Protein AF-A0A9N7CAE1-F1 (afdb_monomer_lite)

Foldseek 3Di:
DDDDDDPPDDDPPPPPPPPPPDQQQKKFQQAWDWDQPPPVNPGIDIDHGGDIGRDPVVVVVCVVVVTDIDGDHPPPPPPDPDD

Radius of gyration: 24.24 Å; chains: 1; bounding box: 72×28×62 Å

Structure (mmCIF, N/CA/C/O backbone):
data_AF-A0A9N7CAE1-F1
#
_entry.id   AF-A0A9N7CAE1-F1
#
loop_
_atom_site.group_PDB
_atom_site.id
_atom_site.type_symbol
_atom_site.label_atom_id
_atom_site.label_alt_id
_atom_site.label_comp_id
_atom_site.label_asym_id
_atom_site.label_entity_id
_atom_site.label_seq_id
_atom_site.pdbx_PDB_ins_code
_atom_site.Cartn_x
_atom_site.Cartn_y
_atom_site.Cartn_z
_atom_site.occupancy
_atom_site.B_iso_or_equiv
_atom_site.auth_seq_id
_atom_site.auth_comp_id
_atom_site.auth_asym_id
_atom_site.auth_atom_id
_atom_site.pdbx_PDB_model_num
ATOM 1 N N . MET A 1 1 ? 64.339 -6.847 36.140 1.00 43.69 1 MET A N 1
ATOM 2 C CA . MET A 1 1 ? 64.040 -6.508 34.732 1.00 43.69 1 MET A CA 1
ATOM 3 C C . MET A 1 1 ? 62.594 -6.886 34.480 1.00 43.69 1 MET A C 1
ATOM 5 O O . MET A 1 1 ? 62.277 -8.060 34.613 1.00 43.69 1 MET A O 1
ATOM 9 N N . ALA A 1 2 ? 61.692 -5.923 34.281 1.00 49.09 2 ALA A N 1
ATOM 10 C CA . ALA A 1 2 ? 60.261 -6.2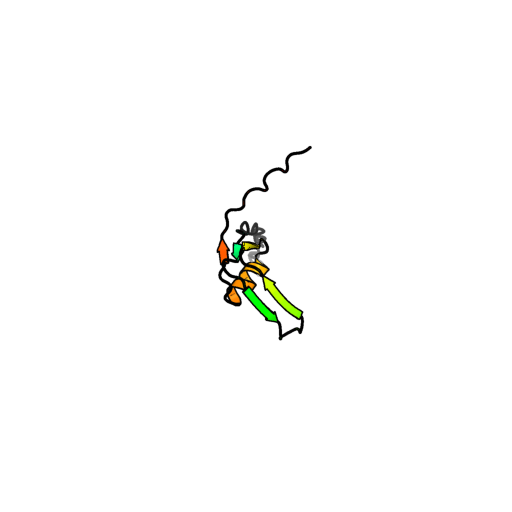15 34.230 1.00 49.09 2 ALA A CA 1
ATOM 11 C C . ALA A 1 2 ? 59.521 -5.356 33.197 1.00 49.09 2 ALA A C 1
ATOM 13 O O . ALA A 1 2 ? 59.648 -4.137 33.202 1.00 49.09 2 ALA A O 1
ATOM 14 N N . ARG A 1 3 ? 58.676 -6.064 32.432 1.00 45.38 3 ARG A N 1
ATOM 15 C CA . ARG A 1 3 ? 57.549 -5.630 31.588 1.00 45.38 3 ARG A CA 1
ATOM 16 C C . ARG A 1 3 ? 57.870 -5.014 30.222 1.00 45.38 3 ARG A C 1
ATOM 18 O O . ARG A 1 3 ? 58.071 -3.817 30.082 1.00 45.38 3 ARG A O 1
ATOM 25 N N . ALA A 1 4 ? 57.733 -5.855 29.197 1.00 62.88 4 ALA A N 1
ATOM 26 C CA . ALA A 1 4 ? 57.323 -5.416 27.868 1.00 62.88 4 ALA A CA 1
ATOM 27 C C . ALA A 1 4 ? 55.851 -4.948 27.911 1.00 62.88 4 ALA A C 1
ATOM 29 O O . ALA A 1 4 ? 55.017 -5.664 28.483 1.00 62.88 4 ALA A O 1
ATOM 30 N N . PRO A 1 5 ? 55.494 -3.788 27.332 1.00 56.91 5 PRO A N 1
ATOM 31 C CA . PRO A 1 5 ? 54.100 -3.448 27.119 1.00 56.91 5 PRO A CA 1
ATOM 32 C C . PRO A 1 5 ? 53.535 -4.212 25.917 1.00 56.91 5 PRO A C 1
ATOM 34 O O . PRO A 1 5 ? 54.222 -4.558 24.957 1.00 56.91 5 PRO A O 1
ATOM 37 N N . ARG A 1 6 ? 52.254 -4.534 26.065 1.00 57.91 6 ARG A N 1
ATOM 38 C CA . ARG A 1 6 ? 51.443 -5.437 25.255 1.00 57.91 6 ARG A CA 1
ATOM 39 C C . ARG A 1 6 ? 51.288 -4.925 23.821 1.00 57.91 6 ARG A C 1
ATOM 41 O O . ARG A 1 6 ? 51.083 -3.734 23.614 1.00 57.91 6 ARG A O 1
ATOM 48 N N . ARG A 1 7 ? 51.326 -5.866 22.866 1.00 50.06 7 ARG A N 1
ATOM 49 C CA . ARG A 1 7 ? 50.828 -5.715 21.490 1.00 50.06 7 ARG A CA 1
ATOM 50 C C . ARG A 1 7 ? 49.531 -4.903 21.508 1.00 50.06 7 ARG A C 1
ATOM 52 O O . ARG A 1 7 ? 48.544 -5.364 22.076 1.00 50.06 7 ARG A O 1
ATOM 59 N N . ALA A 1 8 ? 49.554 -3.736 20.873 1.00 52.38 8 ALA A N 1
ATOM 60 C CA . ALA A 1 8 ? 48.356 -3.034 20.449 1.00 52.38 8 ALA A CA 1
ATOM 61 C C . ALA A 1 8 ? 47.705 -3.864 19.333 1.00 52.38 8 ALA A C 1
ATOM 63 O O . ALA A 1 8 ? 47.960 -3.667 18.151 1.00 52.38 8 ALA A O 1
ATOM 64 N N . ALA A 1 9 ? 46.946 -4.877 19.733 1.00 51.28 9 ALA A N 1
ATOM 65 C CA . ALA A 1 9 ? 45.760 -5.252 18.997 1.00 51.28 9 ALA A CA 1
ATOM 66 C C . ALA A 1 9 ? 44.678 -4.301 19.502 1.00 51.28 9 ALA A C 1
ATOM 68 O O . ALA A 1 9 ? 44.359 -4.364 20.684 1.00 51.28 9 ALA A O 1
ATOM 69 N N . ASP A 1 10 ? 44.232 -3.367 18.665 1.00 51.41 10 ASP A N 1
ATOM 70 C CA . ASP A 1 10 ? 42.810 -3.047 18.579 1.00 51.41 10 ASP A CA 1
ATOM 71 C C . ASP A 1 10 ? 42.518 -2.099 17.412 1.00 51.41 10 ASP A C 1
ATOM 73 O O . ASP A 1 10 ? 43.101 -1.025 17.280 1.00 51.41 10 ASP A O 1
ATOM 77 N N . MET A 1 11 ? 41.539 -2.536 16.622 1.00 50.06 11 MET A N 1
ATOM 78 C CA . MET A 1 11 ? 40.622 -1.728 15.826 1.00 50.06 11 MET A CA 1
ATOM 79 C C . MET A 1 11 ? 41.188 -1.004 14.600 1.00 50.06 11 MET A C 1
ATOM 81 O O . MET A 1 11 ? 41.168 0.222 14.499 1.00 50.06 11 MET A O 1
ATOM 85 N N . GLU A 1 12 ? 41.447 -1.789 13.551 1.00 48.69 12 GLU A N 1
ATOM 86 C CA . GLU A 1 12 ? 40.894 -1.429 12.241 1.00 48.69 12 GLU A CA 1
ATOM 87 C C . GLU A 1 12 ? 39.368 -1.327 12.387 1.00 48.69 12 GLU A C 1
ATOM 89 O O . GLU A 1 12 ? 38.628 -2.302 12.257 1.00 48.69 12 GLU A O 1
ATOM 94 N N . LYS A 1 13 ? 38.881 -0.129 12.721 1.00 46.28 13 LYS A N 1
ATOM 95 C CA . LYS A 1 13 ? 37.475 0.230 12.564 1.00 46.28 13 LYS A CA 1
ATOM 96 C C . LYS A 1 13 ? 37.251 0.415 11.064 1.00 46.28 13 LYS A C 1
ATOM 98 O O . LYS A 1 13 ? 37.218 1.538 10.565 1.00 46.28 13 LYS A O 1
ATOM 103 N N . GLY A 1 14 ? 37.177 -0.705 10.344 1.00 45.75 14 GLY A N 1
ATOM 104 C CA . GLY A 1 14 ? 36.626 -0.737 9.000 1.00 45.75 14 GLY A CA 1
ATOM 105 C C . GLY A 1 14 ? 35.265 -0.067 9.082 1.00 45.75 14 GLY A C 1
ATOM 106 O O . GLY A 1 14 ? 34.365 -0.561 9.765 1.00 45.75 14 GLY A O 1
ATOM 107 N N . GLN A 1 15 ? 35.165 1.123 8.494 1.00 51.50 15 GLN A N 1
ATOM 108 C CA . GLN A 1 15 ? 33.887 1.771 8.254 1.00 51.50 15 GLN A CA 1
ATOM 109 C C . GLN A 1 15 ? 32.970 0.717 7.632 1.00 51.50 15 GLN A C 1
ATOM 111 O O . GLN A 1 15 ? 33.415 0.032 6.704 1.00 51.50 15 GLN A O 1
ATOM 116 N N . PRO A 1 16 ? 31.739 0.522 8.138 1.00 52.19 16 PRO A N 1
ATOM 117 C CA . PRO A 1 16 ? 30.775 -0.237 7.369 1.00 52.19 16 PRO A CA 1
ATOM 118 C C . PRO A 1 16 ? 30.697 0.482 6.029 1.00 52.19 16 PRO A C 1
ATOM 120 O O . PRO A 1 16 ? 30.399 1.677 5.997 1.00 52.19 16 PRO A O 1
ATOM 123 N N . ALA A 1 17 ? 31.092 -0.219 4.963 1.00 57.62 17 ALA A N 1
ATOM 124 C CA . ALA A 1 17 ? 30.890 0.243 3.606 1.00 57.62 17 ALA A CA 1
ATOM 125 C C . ALA A 1 17 ? 29.464 0.782 3.560 1.00 57.62 17 ALA A C 1
ATOM 127 O O . ALA A 1 17 ? 28.545 0.062 3.960 1.00 57.62 17 ALA A O 1
ATOM 128 N N . GLU A 1 18 ? 29.309 2.059 3.205 1.00 54.31 18 GLU A N 1
ATOM 129 C CA . GLU A 1 18 ? 28.003 2.641 2.945 1.00 54.31 18 GLU A CA 1
ATOM 130 C C . GLU A 1 18 ? 27.312 1.675 1.991 1.00 54.31 18 GLU A C 1
ATOM 132 O O . GLU A 1 18 ? 27.719 1.524 0.837 1.00 54.31 18 GLU A O 1
ATOM 137 N N . ALA A 1 19 ? 26.371 0.898 2.529 1.00 57.28 19 ALA A N 1
ATOM 138 C CA . ALA A 1 19 ? 25.595 -0.026 1.743 1.00 57.28 19 ALA A CA 1
ATOM 139 C C . ALA A 1 19 ? 24.844 0.877 0.782 1.00 57.28 19 ALA A C 1
ATOM 141 O O . ALA A 1 19 ? 23.949 1.610 1.205 1.00 57.28 19 ALA A O 1
ATOM 142 N N . VAL A 1 20 ? 25.283 0.900 -0.477 1.00 60.28 20 VAL A N 1
ATOM 143 C CA . VAL A 1 20 ? 24.518 1.508 -1.557 1.00 60.28 20 VAL A CA 1
ATOM 144 C C . VAL A 1 20 ? 23.122 0.917 -1.394 1.00 60.28 20 VAL A C 1
ATOM 146 O O . VAL A 1 20 ? 23.014 -0.313 -1.446 1.00 60.28 20 VAL A O 1
ATOM 149 N N . PRO A 1 21 ? 22.097 1.722 -1.057 1.00 57.75 21 PRO A N 1
ATOM 150 C CA . PRO A 1 21 ? 20.775 1.172 -0.842 1.00 57.75 21 PRO A CA 1
ATOM 151 C C . PRO A 1 21 ? 20.408 0.449 -2.129 1.00 57.75 21 PRO A C 1
ATOM 153 O O . PRO A 1 21 ? 20.504 1.029 -3.215 1.00 57.75 21 PRO A O 1
ATOM 156 N N . ASP A 1 22 ? 20.096 -0.840 -2.001 1.00 61.50 22 ASP A N 1
ATOM 157 C CA . ASP A 1 22 ? 19.684 -1.673 -3.123 1.00 61.50 22 ASP A CA 1
ATOM 158 C C . ASP A 1 22 ? 18.611 -0.901 -3.909 1.00 61.50 22 ASP A C 1
ATOM 160 O O . ASP A 1 22 ? 17.735 -0.290 -3.276 1.00 61.50 22 ASP A O 1
ATOM 164 N N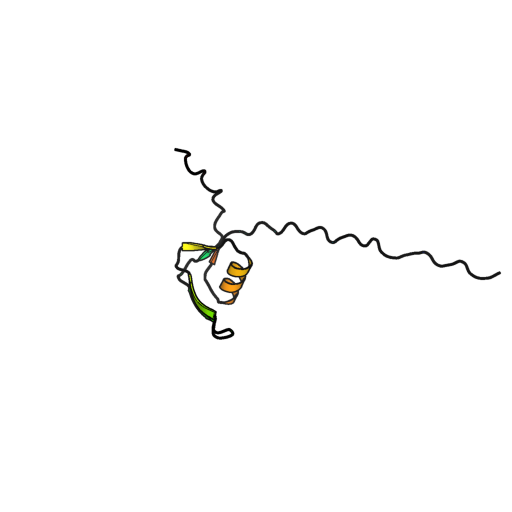 . PRO A 1 23 ? 18.695 -0.830 -5.251 1.00 64.81 23 PRO A N 1
ATOM 165 C CA . PRO A 1 23 ? 17.763 -0.034 -6.031 1.00 64.81 23 PRO A CA 1
ATOM 166 C C . PRO A 1 23 ? 16.338 -0.465 -5.689 1.00 64.81 23 PRO A C 1
ATOM 168 O O . PRO A 1 23 ? 15.945 -1.612 -5.909 1.00 64.81 23 PRO A O 1
ATOM 171 N N . VAL A 1 24 ? 15.568 0.460 -5.111 1.00 71.38 24 VAL A N 1
ATOM 172 C CA . VAL A 1 24 ? 14.201 0.179 -4.679 1.00 71.38 24 VAL A CA 1
ATOM 173 C C . VAL A 1 24 ? 13.389 -0.155 -5.918 1.00 71.38 24 VAL A C 1
ATOM 175 O O . VAL A 1 24 ? 13.133 0.706 -6.758 1.00 71.38 24 VAL A O 1
ATOM 178 N N . VAL A 1 25 ? 12.992 -1.421 -6.033 1.00 82.81 25 VAL A N 1
ATOM 179 C CA . VAL A 1 25 ? 12.109 -1.863 -7.108 1.00 82.81 25 VAL A CA 1
ATOM 180 C C . VAL A 1 25 ? 10.741 -1.230 -6.856 1.00 82.81 25 VAL A C 1
ATOM 182 O O 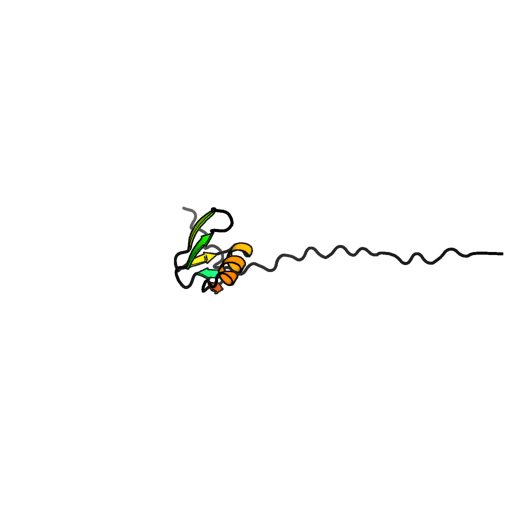. VAL A 1 25 ? 10.154 -1.479 -5.798 1.00 82.81 25 VAL A O 1
ATOM 185 N N . PRO A 1 26 ? 10.210 -0.413 -7.777 1.00 86.38 26 PRO A N 1
ATOM 186 C CA . PRO A 1 26 ? 8.893 0.164 -7.606 1.00 86.38 26 PRO A CA 1
ATOM 187 C C . PRO A 1 26 ? 7.832 -0.929 -7.606 1.00 86.38 26 PRO A C 1
ATOM 189 O O . PRO A 1 26 ? 7.958 -1.956 -8.276 1.00 86.38 26 PRO A O 1
ATOM 192 N N . HIS A 1 27 ? 6.779 -0.720 -6.827 1.00 89.00 27 HIS A N 1
ATOM 193 C CA . HIS A 1 27 ? 5.686 -1.672 -6.693 1.00 89.00 27 HIS A CA 1
ATOM 194 C C . HIS A 1 27 ? 4.360 -1.012 -7.024 1.00 89.00 27 HIS A C 1
ATOM 196 O O . HIS A 1 27 ? 4.038 0.050 -6.510 1.00 89.00 27 HIS A O 1
ATOM 202 N N . GLU A 1 28 ? 3.563 -1.671 -7.849 1.00 91.19 28 GLU A N 1
ATOM 203 C CA . GLU A 1 28 ? 2.199 -1.267 -8.141 1.00 91.19 28 GLU A CA 1
ATOM 204 C C . GLU A 1 28 ? 1.214 -1.915 -7.167 1.00 91.19 28 GLU A C 1
ATOM 206 O O . GLU A 1 28 ? 1.302 -3.106 -6.852 1.00 91.19 28 GLU A O 1
ATOM 211 N N . VAL A 1 29 ? 0.244 -1.125 -6.723 1.00 90.69 29 VAL A N 1
ATOM 212 C CA . VAL A 1 29 ? -0.920 -1.575 -5.963 1.00 90.69 29 VAL A CA 1
ATOM 213 C C . VAL A 1 29 ? -1.879 -2.308 -6.906 1.00 90.69 29 VAL A C 1
ATOM 215 O O . VAL A 1 29 ? -2.529 -1.690 -7.743 1.00 90.69 29 VAL A O 1
ATOM 218 N N . VAL A 1 30 ? -1.995 -3.630 -6.770 1.00 90.50 30 VAL A N 1
ATOM 219 C CA . VAL A 1 30 ? -2.804 -4.474 -7.673 1.00 90.50 30 VAL A CA 1
ATOM 220 C C . VAL A 1 30 ? -4.304 -4.288 -7.430 1.00 90.50 30 VAL A C 1
ATOM 222 O O . VAL A 1 30 ? -5.096 -4.270 -8.368 1.00 90.50 30 VAL A O 1
ATOM 225 N N . HIS A 1 31 ? -4.702 -4.140 -6.167 1.00 89.50 31 HIS A N 1
ATOM 226 C CA . HIS A 1 31 ? -6.087 -3.901 -5.761 1.00 89.50 31 HIS A CA 1
ATOM 227 C C . HIS A 1 31 ? -6.154 -2.663 -4.884 1.00 89.50 31 HIS A C 1
ATOM 229 O O . HIS A 1 31 ? -5.273 -2.471 -4.048 1.00 89.50 31 HIS A O 1
ATOM 235 N N . ALA A 1 32 ? -7.217 -1.869 -5.042 1.00 89.12 32 ALA A N 1
ATOM 236 C CA . ALA A 1 32 ? -7.435 -0.693 -4.212 1.00 89.12 32 ALA A CA 1
ATOM 237 C C . ALA A 1 32 ? -7.321 -1.075 -2.731 1.00 89.12 32 ALA A C 1
ATOM 239 O O . ALA A 1 32 ? -7.960 -2.023 -2.266 1.00 89.12 32 ALA A O 1
ATOM 240 N N . HIS A 1 33 ? -6.469 -0.355 -2.012 1.00 90.44 33 HIS A N 1
ATOM 241 C CA . HIS A 1 33 ? -6.160 -0.633 -0.624 1.00 90.44 33 HIS A CA 1
ATOM 242 C C . HIS A 1 33 ? -6.325 0.642 0.184 1.00 90.44 33 HIS A C 1
ATOM 244 O O . HIS A 1 33 ? -5.799 1.694 -0.166 1.00 90.44 33 HIS A O 1
ATOM 250 N N . GLY A 1 34 ? -7.049 0.550 1.288 1.00 88.81 34 GLY A N 1
ATOM 251 C CA . GLY A 1 34 ? -7.206 1.662 2.204 1.00 88.81 34 GLY A CA 1
ATOM 252 C C . GLY A 1 34 ? -7.395 1.161 3.618 1.00 88.81 34 GLY A C 1
ATOM 253 O O . GLY A 1 34 ? -7.974 0.099 3.846 1.00 88.81 34 GLY A O 1
ATOM 254 N N . TYR A 1 35 ? -6.890 1.931 4.569 1.00 86.19 35 TYR A N 1
ATOM 255 C CA . TYR A 1 35 ? -7.072 1.656 5.984 1.00 86.19 35 TYR A CA 1
ATOM 256 C C . TYR A 1 35 ? -7.091 2.965 6.775 1.00 86.19 35 TYR A C 1
ATOM 258 O O . TYR A 1 35 ? -6.609 4.014 6.339 1.00 86.19 35 TYR A O 1
ATOM 266 N N . ILE A 1 36 ? -7.676 2.887 7.965 1.00 83.25 36 ILE A N 1
ATOM 267 C CA . ILE A 1 36 ? -7.772 3.998 8.907 1.00 83.25 36 ILE A CA 1
ATOM 268 C C . ILE A 1 36 ? -6.615 3.864 9.897 1.00 83.25 36 ILE A C 1
ATOM 270 O O . ILE A 1 36 ? -6.536 2.867 10.619 1.00 83.25 36 ILE A O 1
ATOM 274 N N . GLU A 1 37 ? -5.707 4.843 9.948 1.00 80.12 37 GLU A N 1
ATOM 275 C CA . GLU A 1 37 ? -4.625 4.831 10.939 1.00 80.12 37 GLU A CA 1
ATOM 276 C C . GLU A 1 37 ? -5.117 5.396 12.274 1.00 80.12 37 GLU A C 1
ATOM 278 O O . GLU A 1 37 ? -5.026 6.594 12.558 1.00 80.12 37 GLU A O 1
ATOM 283 N N . VAL A 1 38 ? -5.639 4.503 13.112 1.00 73.31 38 VAL A N 1
ATOM 284 C CA . VAL A 1 38 ? -6.214 4.861 14.414 1.00 73.31 38 VAL A CA 1
ATOM 285 C C . VAL A 1 38 ? -5.158 5.199 15.472 1.00 73.31 38 VAL A C 1
ATOM 287 O O . VAL A 1 38 ? -5.461 5.943 16.399 1.00 73.31 38 VAL A O 1
ATOM 290 N N . ARG A 1 39 ? -3.912 4.703 15.351 1.00 65.06 39 ARG A N 1
ATOM 291 C CA . ARG A 1 39 ? -2.887 4.859 16.408 1.00 65.06 39 ARG A CA 1
ATOM 292 C C . ARG A 1 39 ? -2.419 6.298 16.620 1.00 65.06 39 ARG A C 1
ATOM 294 O O . ARG A 1 39 ? -2.095 6.661 17.744 1.00 65.06 39 ARG A O 1
ATOM 301 N N . PHE A 1 40 ? -2.388 7.102 15.559 1.00 66.31 40 PHE A N 1
ATOM 302 C CA . PHE A 1 40 ? -1.935 8.499 15.610 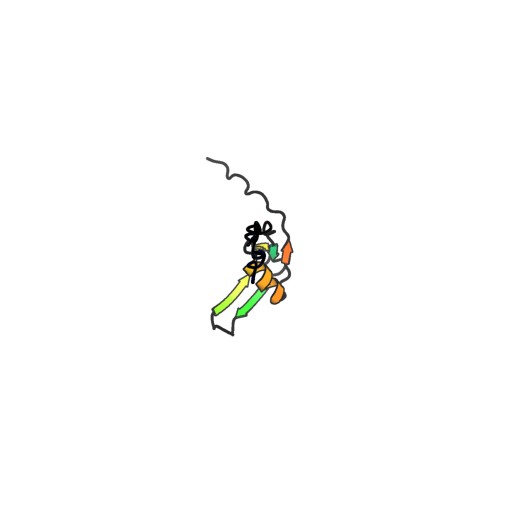1.00 66.31 40 PHE A CA 1
ATOM 303 C C . PHE A 1 40 ? -2.992 9.487 15.110 1.00 66.31 40 PHE A C 1
ATOM 305 O O . PHE A 1 40 ? -2.672 10.649 14.881 1.00 66.31 40 PHE A O 1
ATOM 312 N N . ASN A 1 41 ? -4.234 9.027 14.908 1.00 57.91 41 ASN A N 1
ATOM 313 C CA . ASN A 1 41 ? -5.329 9.824 14.345 1.00 57.91 41 ASN A CA 1
ATOM 314 C C . ASN A 1 41 ? -4.929 10.536 13.033 1.00 57.91 41 ASN A C 1
ATOM 316 O O . ASN A 1 41 ? -5.288 11.683 12.779 1.00 57.91 41 ASN A O 1
ATOM 320 N N . ARG A 1 42 ? -4.111 9.854 12.219 1.00 71.81 42 ARG A N 1
ATOM 321 C CA . ARG A 1 42 ? -3.404 10.443 11.068 1.00 71.81 42 ARG A CA 1
ATOM 322 C C . ARG A 1 42 ? -4.263 10.530 9.802 1.00 71.81 42 ARG A C 1
ATOM 324 O O . ARG A 1 42 ? -3.827 11.108 8.814 1.00 71.81 42 ARG A O 1
ATOM 331 N N . GLY A 1 43 ? -5.482 9.993 9.855 1.00 80.00 43 GLY A N 1
ATOM 332 C CA . GLY A 1 43 ? -6.477 10.071 8.791 1.00 80.00 43 GLY A CA 1
ATOM 333 C C . GLY A 1 43 ? -6.755 8.740 8.093 1.00 80.00 43 GLY A C 1
ATOM 334 O O . GLY A 1 43 ? -6.305 7.667 8.509 1.00 80.00 43 GLY A O 1
ATOM 335 N N . HIS A 1 44 ? -7.563 8.834 7.037 1.00 83.81 44 HIS A N 1
ATOM 336 C CA . HIS A 1 44 ? -7.852 7.740 6.117 1.00 83.81 44 HIS A CA 1
ATOM 337 C C . HIS A 1 44 ? -6.800 7.723 5.022 1.00 83.81 44 HIS A C 1
ATOM 339 O O . HIS A 1 44 ? -6.609 8.725 4.335 1.00 83.81 44 HIS A O 1
ATOM 345 N N . TYR A 1 45 ? -6.159 6.576 4.842 1.00 85.81 45 TYR A N 1
ATOM 346 C CA . TYR A 1 45 ? -5.264 6.368 3.723 1.00 85.81 45 TYR A CA 1
ATOM 347 C C . TYR A 1 45 ? -5.951 5.512 2.669 1.00 85.81 45 TYR A C 1
ATOM 349 O O . TYR A 1 45 ? -6.624 4.533 2.997 1.00 85.81 45 TYR A O 1
ATOM 357 N N . HIS A 1 46 ? -5.784 5.891 1.407 1.00 88.19 46 HIS A N 1
ATOM 358 C CA . HIS A 1 46 ? -6.354 5.182 0.274 1.00 88.19 46 HIS A CA 1
ATOM 359 C C . HIS A 1 46 ? -5.394 5.234 -0.911 1.00 88.19 46 HIS A C 1
ATOM 361 O O . HIS A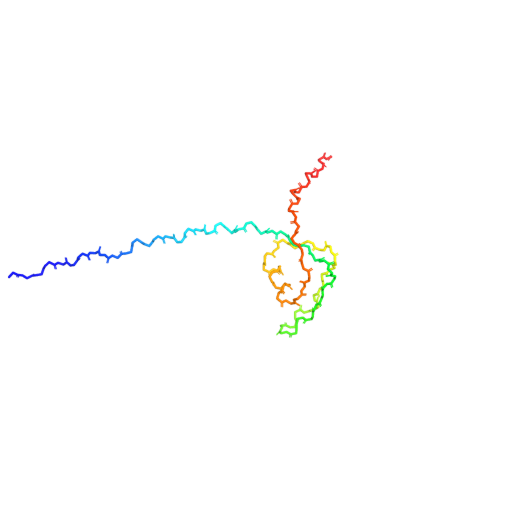 1 46 ? -5.038 6.313 -1.381 1.00 88.19 46 HIS A O 1
ATOM 367 N N . TRP A 1 47 ? -5.036 4.058 -1.414 1.00 89.75 47 TRP A N 1
ATOM 368 C CA . TRP A 1 47 ? -4.269 3.861 -2.632 1.00 89.75 47 TRP A CA 1
ATOM 369 C C . TRP A 1 47 ? -5.150 3.144 -3.656 1.00 89.75 47 TRP A C 1
ATOM 371 O O . TRP A 1 47 ? -5.546 1.995 -3.427 1.00 89.75 47 TRP A O 1
ATOM 381 N N . PRO A 1 48 ? -5.486 3.790 -4.783 1.00 88.56 48 PRO A N 1
ATOM 382 C CA . PRO A 1 48 ? -6.216 3.126 -5.849 1.00 88.56 48 PRO A CA 1
ATOM 383 C C . PRO A 1 48 ? -5.354 2.048 -6.520 1.00 88.56 48 PRO A C 1
ATOM 385 O O . PRO A 1 48 ? -4.121 2.114 -6.515 1.00 88.56 48 PRO A O 1
ATOM 388 N N . ALA A 1 49 ? -6.015 1.060 -7.126 1.00 90.38 49 ALA A N 1
ATOM 389 C CA . ALA A 1 49 ? -5.347 0.085 -7.984 1.00 90.38 49 ALA A CA 1
ATOM 390 C C . ALA A 1 49 ? -4.602 0.789 -9.135 1.00 90.38 49 ALA A C 1
ATOM 392 O O . ALA A 1 49 ? -5.099 1.776 -9.677 1.00 90.38 49 ALA A O 1
ATOM 393 N N . GLY A 1 50 ? -3.421 0.287 -9.495 1.00 87.94 50 GLY A N 1
ATOM 394 C CA . GLY A 1 50 ? -2.530 0.898 -10.485 1.00 87.94 50 GLY A CA 1
ATOM 395 C C . GLY A 1 50 ? -1.610 1.991 -9.925 1.00 87.94 50 GLY A C 1
ATOM 396 O O . GLY A 1 50 ? -0.828 2.573 -10.670 1.00 87.94 50 GLY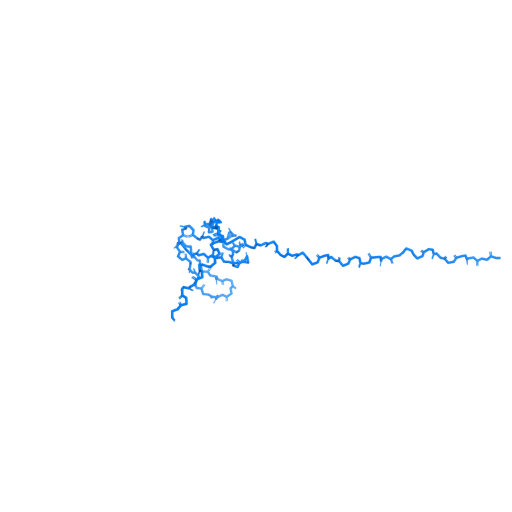 A O 1
ATOM 397 N N . THR A 1 51 ? -1.671 2.293 -8.623 1.00 88.12 51 THR A N 1
ATOM 398 C CA . THR A 1 51 ? -0.736 3.253 -8.010 1.00 88.12 51 THR A CA 1
ATOM 399 C C . THR A 1 51 ? 0.658 2.649 -7.929 1.00 88.12 51 THR A C 1
ATOM 401 O O . THR A 1 51 ? 0.829 1.612 -7.290 1.00 88.12 51 THR A O 1
ATOM 404 N N . VAL A 1 52 ? 1.653 3.308 -8.526 1.00 88.56 52 VAL A N 1
ATOM 405 C CA . VAL A 1 52 ? 3.060 2.898 -8.442 1.00 88.56 52 VAL A CA 1
ATOM 406 C C . VAL A 1 52 ? 3.741 3.596 -7.270 1.00 88.56 52 VAL A C 1
ATOM 408 O O . VAL A 1 52 ? 3.786 4.821 -7.189 1.00 88.56 52 VAL A O 1
ATOM 411 N N . LEU A 1 53 ? 4.292 2.790 -6.374 1.00 86.75 53 LEU A N 1
ATOM 412 C CA . LEU A 1 53 ? 5.007 3.189 -5.174 1.00 86.75 53 LEU A CA 1
ATOM 413 C C . LEU A 1 53 ? 6.503 3.058 -5.435 1.00 86.75 53 LEU A C 1
ATOM 415 O O . LEU A 1 53 ? 6.972 2.003 -5.862 1.00 86.75 53 LEU A O 1
ATOM 419 N N . THR A 1 54 ? 7.252 4.115 -5.153 1.00 85.75 54 THR A N 1
ATOM 420 C CA . THR A 1 54 ? 8.718 4.152 -5.294 1.00 85.75 54 THR A CA 1
ATOM 421 C C . THR A 1 54 ? 9.431 4.256 -3.947 1.00 85.75 54 THR A C 1
ATOM 423 O O . THR A 1 54 ? 10.636 4.034 -3.876 1.00 85.75 54 THR A O 1
ATOM 426 N N . ASN A 1 55 ? 8.703 4.576 -2.871 1.00 85.31 55 ASN A N 1
ATOM 427 C CA . ASN A 1 55 ? 9.258 4.682 -1.528 1.00 85.31 55 ASN A CA 1
ATOM 428 C C . ASN A 1 55 ? 9.298 3.293 -0.855 1.00 85.31 55 ASN A C 1
ATOM 430 O O . ASN A 1 55 ? 8.234 2.702 -0.646 1.00 85.31 55 ASN A O 1
ATOM 434 N N . PRO A 1 56 ? 10.481 2.774 -0.475 1.00 83.31 56 PRO A N 1
ATOM 435 C CA . PRO A 1 56 ? 10.605 1.451 0.137 1.00 83.31 56 PRO A CA 1
ATOM 436 C C . PRO A 1 56 ? 9.866 1.341 1.475 1.00 83.31 56 PRO A C 1
ATOM 438 O O . PRO A 1 56 ? 9.281 0.296 1.756 1.00 83.31 56 PRO A O 1
ATOM 441 N N . GLU A 1 57 ? 9.835 2.412 2.273 1.00 85.88 57 GLU A N 1
ATOM 442 C CA . GLU A 1 57 ? 9.137 2.421 3.562 1.00 85.88 57 GLU A CA 1
ATOM 443 C C . GLU A 1 57 ? 7.620 2.296 3.369 1.00 85.88 57 GLU A C 1
ATOM 445 O O . GLU A 1 57 ? 6.951 1.564 4.096 1.00 85.88 57 GLU A O 1
ATOM 450 N N . GLU A 1 58 ? 7.071 2.956 2.346 1.00 85.62 58 GLU A N 1
ATOM 451 C CA . GLU A 1 58 ? 5.644 2.874 2.017 1.00 85.62 58 GLU A CA 1
ATOM 452 C C . GLU A 1 58 ? 5.272 1.490 1.468 1.00 85.62 58 GLU A C 1
ATOM 454 O O . GLU A 1 58 ? 4.248 0.922 1.853 1.00 85.62 58 GLU A O 1
ATOM 459 N N . ILE A 1 59 ? 6.136 0.909 0.628 1.00 86.75 59 ILE A N 1
ATOM 460 C CA . ILE A 1 59 ? 5.978 -0.455 0.109 1.00 86.75 59 ILE A CA 1
ATOM 461 C C . ILE A 1 59 ? 5.961 -1.462 1.262 1.00 86.75 59 ILE A C 1
ATOM 463 O O . ILE A 1 59 ? 5.067 -2.308 1.327 1.00 86.75 59 ILE A O 1
ATOM 467 N N . GLU A 1 60 ? 6.927 -1.390 2.180 1.00 88.19 60 GLU A N 1
ATOM 468 C CA . GLU A 1 60 ? 6.991 -2.303 3.321 1.00 88.19 60 GLU A CA 1
ATOM 469 C C . GLU A 1 60 ? 5.773 -2.137 4.232 1.00 88.19 60 GLU A C 1
ATOM 471 O O . GLU A 1 60 ? 5.124 -3.124 4.589 1.00 88.19 60 GLU A O 1
ATOM 476 N N . HIS A 1 61 ? 5.406 -0.895 4.540 1.00 87.06 61 HIS A N 1
ATOM 477 C CA . HIS A 1 61 ? 4.246 -0.588 5.367 1.00 87.06 61 HIS A CA 1
ATOM 478 C C . HIS A 1 61 ? 2.946 -1.147 4.772 1.00 87.06 61 HIS A C 1
ATOM 480 O O . HIS A 1 61 ? 2.160 -1.795 5.467 1.00 87.06 61 HIS A O 1
ATOM 486 N N . LEU A 1 62 ? 2.730 -0.976 3.467 1.00 88.69 62 LEU A N 1
ATOM 487 C CA . LEU A 1 62 ? 1.565 -1.523 2.773 1.00 88.69 62 LEU A CA 1
ATOM 488 C C . LEU A 1 62 ? 1.574 -3.057 2.742 1.00 88.69 62 LEU A C 1
ATOM 490 O O . LEU A 1 62 ? 0.528 -3.674 2.956 1.00 88.69 62 LEU A O 1
ATOM 494 N N . ARG A 1 63 ? 2.739 -3.697 2.574 1.00 87.69 63 ARG A N 1
ATOM 495 C CA . ARG A 1 63 ? 2.860 -5.165 2.683 1.00 87.69 63 ARG A CA 1
ATOM 496 C C . ARG A 1 63 ? 2.495 -5.661 4.077 1.00 87.69 63 ARG A C 1
ATOM 498 O O . ARG A 1 63 ? 1.745 -6.628 4.189 1.00 87.69 63 ARG A O 1
ATOM 505 N N . GLN A 1 64 ? 2.959 -4.990 5.132 1.00 90.00 64 GLN A N 1
ATOM 506 C CA . GLN A 1 64 ? 2.612 -5.330 6.518 1.00 90.00 64 GLN A CA 1
ATOM 507 C C . GLN A 1 64 ? 1.105 -5.191 6.792 1.00 90.00 64 GLN A C 1
ATOM 509 O O . GLN A 1 64 ? 0.546 -5.941 7.592 1.00 90.00 64 GLN A O 1
ATOM 514 N N . ARG A 1 65 ? 0.428 -4.261 6.105 1.00 87.88 65 ARG A N 1
ATOM 515 C CA . ARG A 1 65 ? -1.030 -4.060 6.170 1.00 87.88 65 ARG A CA 1
ATOM 516 C C . ARG A 1 65 ? -1.830 -5.006 5.262 1.00 87.88 65 ARG A C 1
ATOM 518 O O . ARG A 1 65 ? -3.059 -4.961 5.284 1.00 87.88 65 ARG A O 1
ATOM 525 N N . GLY A 1 66 ? -1.166 -5.879 4.504 1.00 88.69 66 GLY A N 1
ATOM 526 C CA . GLY A 1 66 ? -1.811 -6.860 3.629 1.00 88.69 66 GLY A CA 1
ATOM 527 C C . GLY A 1 66 ? -2.237 -6.308 2.268 1.00 88.69 66 GLY A C 1
ATOM 528 O O . GLY A 1 66 ? -3.098 -6.898 1.615 1.00 88.69 66 GLY A O 1
ATOM 529 N N . ALA A 1 67 ? -1.665 -5.186 1.824 1.00 89.31 67 ALA A N 1
ATOM 530 C CA . ALA A 1 67 ? -1.869 -4.697 0.468 1.00 89.31 67 ALA A CA 1
ATOM 531 C C . ALA A 1 67 ? -1.284 -5.682 -0.556 1.00 89.31 67 ALA A C 1
ATOM 533 O O . ALA A 1 67 ? -0.181 -6.209 -0.390 1.00 89.31 67 ALA A O 1
ATOM 534 N N . VAL A 1 68 ? -2.016 -5.905 -1.649 1.00 91.06 68 VAL A N 1
ATOM 535 C CA . VAL A 1 68 ? -1.543 -6.738 -2.760 1.00 91.06 68 VAL A CA 1
ATOM 536 C C . VAL A 1 68 ? -0.684 -5.867 -3.669 1.00 91.06 68 VAL A C 1
ATOM 538 O O . VAL A 1 68 ? -1.214 -5.051 -4.421 1.00 91.06 68 VAL A O 1
ATOM 541 N N . LEU A 1 69 ? 0.635 -6.033 -3.582 1.00 90.94 69 LEU A N 1
ATOM 542 C CA . LEU A 1 69 ? 1.612 -5.280 -4.368 1.00 90.94 69 LEU A CA 1
ATOM 543 C C . LEU A 1 69 ? 2.314 -6.183 -5.384 1.00 90.94 69 LEU A C 1
ATOM 545 O O . LEU A 1 69 ? 2.633 -7.335 -5.080 1.00 90.94 69 LEU A O 1
ATOM 549 N N . ARG A 1 70 ? 2.613 -5.644 -6.567 1.00 90.25 70 ARG A N 1
ATOM 550 C CA . ARG A 1 70 ? 3.396 -6.318 -7.607 1.00 90.25 70 ARG A CA 1
ATOM 551 C C . ARG A 1 70 ? 4.606 -5.462 -7.980 1.00 90.25 70 ARG A C 1
ATOM 553 O O . ARG A 1 70 ? 4.416 -4.279 -8.240 1.00 90.25 70 ARG A O 1
ATOM 560 N N . PRO A 1 71 ? 5.825 -6.021 -8.057 1.00 87.50 71 PRO A N 1
ATOM 561 C CA . PRO A 1 71 ? 6.965 -5.274 -8.569 1.00 87.50 71 PRO A CA 1
ATOM 562 C C . PRO A 1 71 ? 6.701 -4.890 -10.025 1.00 87.50 71 PRO A C 1
ATOM 564 O O . PRO A 1 71 ? 6.321 -5.738 -10.841 1.00 87.50 71 PRO A O 1
ATOM 567 N N . VAL A 1 72 ? 6.901 -3.619 -10.343 1.00 85.94 72 VAL A N 1
ATOM 568 C CA . VAL A 1 72 ? 6.866 -3.122 -11.714 1.00 85.94 72 VAL A CA 1
ATOM 569 C C . VAL A 1 72 ? 8.292 -2.828 -12.161 1.00 85.94 72 VAL A C 1
ATOM 571 O O . VAL A 1 72 ? 9.091 -2.324 -11.371 1.00 85.94 72 VAL A O 1
ATOM 574 N N . PRO A 1 73 ? 8.661 -3.173 -13.406 1.00 76.38 73 PRO A N 1
ATOM 575 C CA . PRO A 1 73 ? 9.930 -2.715 -13.943 1.00 76.38 73 PRO A CA 1
ATOM 576 C C . PRO A 1 73 ? 9.912 -1.186 -13.930 1.00 76.38 73 PRO A C 1
ATOM 578 O O . PRO A 1 73 ? 8.933 -0.588 -14.383 1.00 76.38 73 PRO A O 1
ATOM 581 N N . CYS A 1 74 ? 10.975 -0.558 -13.415 1.00 65.25 74 CYS A N 1
ATOM 582 C CA . CYS A 1 74 ? 11.202 0.864 -13.643 1.00 65.25 74 CYS A CA 1
ATOM 583 C C . CYS A 1 74 ? 11.154 1.085 -15.154 1.00 65.25 74 CYS A C 1
ATOM 585 O O . CYS A 1 74 ? 12.086 0.709 -15.864 1.00 65.25 74 CYS A O 1
ATOM 587 N N . GLN A 1 75 ? 10.067 1.666 -15.658 1.00 58.44 75 GLN A N 1
ATOM 588 C CA . GLN A 1 75 ? 10.144 2.343 -16.936 1.00 58.44 75 GLN A CA 1
ATOM 589 C C . GLN A 1 75 ? 10.999 3.566 -16.644 1.00 58.44 75 GLN A C 1
ATOM 591 O O . GLN A 1 75 ? 10.545 4.502 -15.986 1.00 58.44 75 GLN A O 1
ATOM 596 N N . GLU A 1 76 ? 12.276 3.478 -17.022 1.00 51.09 76 GLU A N 1
ATOM 597 C CA . GLU A 1 76 ? 13.148 4.632 -17.199 1.00 51.09 76 GLU A CA 1
ATOM 598 C C . GLU A 1 76 ? 12.280 5.737 -17.792 1.00 51.09 76 GLU A C 1
ATOM 600 O O . GLU A 1 76 ? 11.621 5.505 -18.811 1.00 51.09 76 GLU A O 1
ATOM 605 N N . ALA A 1 77 ? 12.132 6.835 -17.041 1.00 53.50 77 ALA A N 1
ATOM 606 C CA . ALA A 1 77 ? 11.194 7.898 -17.356 1.00 53.50 77 ALA A CA 1
ATOM 607 C C . ALA A 1 77 ? 11.299 8.178 -18.853 1.00 53.50 77 ALA A C 1
ATOM 609 O O . ALA A 1 77 ? 12.373 8.554 -19.323 1.00 53.50 77 ALA A O 1
ATOM 610 N N . SER A 1 78 ? 10.226 7.906 -19.605 1.00 47.12 78 SER A N 1
ATOM 611 C CA . SER A 1 78 ? 10.215 8.232 -21.028 1.00 47.12 78 SER A CA 1
ATOM 612 C C . SER A 1 78 ? 10.626 9.697 -21.122 1.00 47.12 78 SER A C 1
ATOM 614 O O . SER A 1 78 ? 9.974 10.514 -20.461 1.00 47.12 78 SER A O 1
ATOM 616 N N . PRO A 1 79 ? 11.718 10.042 -21.832 1.00 53.69 79 PRO A N 1
ATOM 617 C CA . PRO A 1 79 ? 12.105 11.434 -21.964 1.00 53.69 79 PRO A CA 1
ATOM 618 C C . PRO A 1 79 ? 10.888 12.151 -22.541 1.00 53.69 79 PRO A C 1
ATOM 620 O O . PRO A 1 79 ? 10.413 11.792 -23.621 1.00 53.69 79 PRO A O 1
ATOM 623 N N . GLN A 1 80 ? 10.307 13.079 -21.771 1.00 54.06 80 GLN A N 1
ATOM 624 C CA . GLN A 1 80 ? 9.241 13.922 -22.292 1.00 54.06 80 GLN A CA 1
ATOM 625 C C . GLN A 1 80 ? 9.760 14.537 -23.597 1.00 54.06 80 GLN A C 1
ATOM 627 O O . GLN A 1 80 ? 10.900 15.010 -23.607 1.00 54.06 80 GLN A O 1
ATOM 632 N N . PRO A 1 81 ? 8.992 14.504 -24.698 1.00 58.25 81 PRO A N 1
ATOM 633 C CA . PRO A 1 81 ? 9.413 15.192 -25.903 1.00 58.25 81 PRO A CA 1
ATOM 634 C C . PRO A 1 81 ? 9.507 16.687 -25.581 1.00 58.25 81 PRO A C 1
ATOM 636 O O . PRO A 1 81 ? 8.513 17.309 -25.208 1.00 58.25 81 PRO A O 1
ATOM 639 N N . ASP A 1 82 ? 10.726 17.215 -25.668 1.00 57.19 82 ASP A N 1
ATOM 640 C CA . ASP A 1 82 ? 11.028 18.645 -25.666 1.00 57.19 82 ASP A CA 1
ATOM 641 C C . ASP A 1 82 ? 10.309 19.260 -26.876 1.00 57.19 82 ASP A C 1
ATOM 643 O O . ASP A 1 82 ? 10.518 18.813 -28.009 1.00 57.19 82 ASP A O 1
ATOM 647 N N . HIS A 1 83 ? 9.388 20.194 -26.632 1.00 58.59 83 HIS A N 1
ATOM 648 C CA . HIS A 1 83 ? 8.630 20.892 -27.670 1.00 58.59 83 HIS A CA 1
ATOM 649 C C . HIS A 1 83 ? 8.777 22.403 -27.508 1.00 58.59 83 HIS A C 1
ATOM 651 O O . HIS A 1 83 ? 8.769 22.872 -26.348 1.00 58.59 83 HIS A O 1
#

pLDDT: mean 72.65, std 16.45, range [43.69, 91.19]

Sequence (83 aa):
MARAPRRAADMEKGQPAEAVPDPVVPHEVVHAHGYIEVRFNRGHYHWPAGTVLTNPEEIEHLRQRGAVLRPVPCQEASPQPDH

Secondary structure (DSSP, 8-state):
---PPP--------------PPP---EEESS-EEEEETTTT-EEEEE-TTPEE--HHHHHHHHHTT--EEE------------

Organism: NCBI:txid265960